Protein AF-A0AA91T4E3-F1 (afdb_monomer_lite)

Organism: Clavispora lusitaniae (NCBI:txid36911)

Secondary structure (DSSP, 8-state):
--HHHHHHHHHHHHHHHHHHEE-SS-EEEEEEEEEE-TTS-EEEEEEEEETTEEEEEEEEEETTTTEEEEEEEETTBS----TT-EEEE-TTT-SEEEEE-THHHHHHHTT-S-TTSHHHHHHHHHHHHHHH-TT-EE---GGGSS--

Radius of gyration: 14.4 Å; chains: 1; bounding box: 37×34×35 Å

Foldseek 3Di:
DAQVLCLVLVVVLLVLCVPFKDFPADKDWPDWDWDADPVRWIKIWTWMDGHPKIKIWIWGQDPVVRGIWIWIDIPNDLDDPAPQWDWDQDPRPRHITTIRDLVVCCVVLVPPPDCSDNVSVNSSVQSVCCRRPVRIGRDDDPVVVPPD

pLDDT: mean 90.12, std 9.41, range [45.0, 97.81]

Sequence (148 aa):
MRKEDFNQTLPALHRRILLHLTSPEPFEILHNYVKSSANGDMYNMVQFQNGEDIIDISIVYHEIFEMPVLYFKVNGSLDYPGPYGDLEIHPLLDVPYLMCHPCESESFLANISDKKTLYYLTGWFGIHLQLLFPDLQLRVPSSEDDDD

Structure (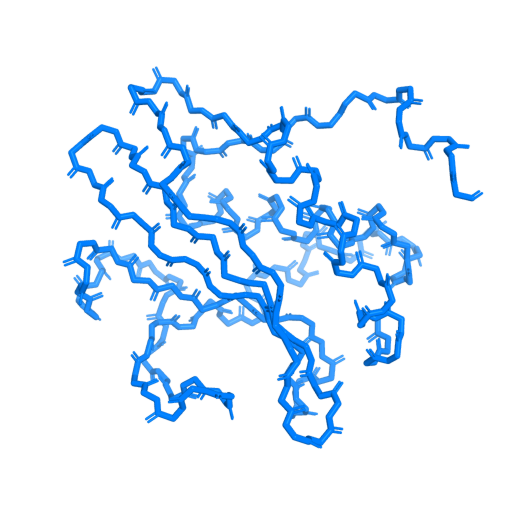mmCIF, N/CA/C/O backbone):
data_AF-A0AA91T4E3-F1
#
_entry.id   AF-A0AA91T4E3-F1
#
loop_
_atom_site.group_PDB
_atom_site.id
_atom_site.type_symbol
_atom_site.label_atom_id
_atom_site.label_alt_id
_atom_site.label_comp_id
_atom_site.label_asym_id
_atom_site.label_entity_id
_atom_site.label_seq_id
_atom_site.pdbx_PDB_ins_code
_atom_site.Cartn_x
_atom_site.Cartn_y
_atom_site.Cartn_z
_atom_site.occupancy
_atom_site.B_iso_or_equiv
_atom_site.auth_seq_id
_atom_site.auth_comp_id
_atom_site.auth_asym_id
_atom_site.auth_atom_id
_atom_site.pdbx_PDB_model_num
ATOM 1 N N . MET A 1 1 ? 9.405 6.082 -9.484 1.00 86.56 1 MET A N 1
ATOM 2 C CA . MET A 1 1 ? 10.373 5.139 -8.897 1.00 86.56 1 MET A CA 1
ATOM 3 C C . MET A 1 1 ? 10.664 4.052 -9.918 1.00 86.56 1 MET A C 1
ATOM 5 O O . MET A 1 1 ? 9.708 3.617 -10.546 1.00 86.56 1 MET A O 1
ATOM 9 N N . ARG A 1 2 ? 11.922 3.645 -10.137 1.00 90.56 2 ARG A N 1
ATOM 10 C CA . ARG A 1 2 ? 12.203 2.435 -10.936 1.00 90.56 2 ARG A CA 1
ATOM 11 C C . ARG A 1 2 ? 12.012 1.189 -10.075 1.00 90.56 2 ARG A C 1
ATOM 13 O O . ARG A 1 2 ? 12.039 1.288 -8.850 1.00 90.56 2 ARG A O 1
ATOM 20 N N . LYS A 1 3 ? 11.853 0.026 -10.700 1.00 92.88 3 LYS A N 1
ATOM 21 C CA . LYS A 1 3 ? 11.685 -1.251 -9.998 1.00 92.88 3 LYS A CA 1
ATOM 22 C C . LYS A 1 3 ? 12.837 -1.566 -9.044 1.00 92.88 3 LYS A C 1
ATOM 24 O O . LYS A 1 3 ? 12.601 -2.019 -7.929 1.00 92.88 3 LYS A O 1
ATOM 29 N N . GLU A 1 4 ? 14.076 -1.307 -9.458 1.00 92.56 4 GLU A N 1
ATOM 30 C CA . GLU A 1 4 ? 15.254 -1.547 -8.622 1.00 92.56 4 GLU A CA 1
ATOM 31 C C . GLU A 1 4 ? 15.245 -0.657 -7.379 1.00 92.56 4 GLU A C 1
ATOM 33 O O . GLU A 1 4 ? 15.462 -1.160 -6.278 1.00 92.56 4 GLU A O 1
ATOM 38 N N . ASP A 1 5 ? 14.931 0.632 -7.557 1.00 92.94 5 ASP A N 1
ATOM 39 C CA . ASP A 1 5 ? 14.788 1.586 -6.453 1.00 92.94 5 ASP A CA 1
ATOM 40 C C . ASP A 1 5 ? 13.688 1.094 -5.493 1.00 92.94 5 ASP A C 1
ATOM 42 O O . ASP A 1 5 ? 13.915 0.969 -4.295 1.00 92.94 5 ASP A O 1
ATOM 46 N N . PHE A 1 6 ? 12.522 0.702 -6.024 1.00 95.00 6 PHE A N 1
ATOM 47 C CA . PHE A 1 6 ? 11.420 0.158 -5.227 1.00 95.00 6 PHE A CA 1
ATOM 48 C C . PHE A 1 6 ? 11.841 -1.066 -4.409 1.00 95.00 6 PHE A C 1
ATOM 50 O O . PHE A 1 6 ? 11.630 -1.089 -3.199 1.00 95.00 6 PHE A O 1
ATOM 57 N N . ASN A 1 7 ? 12.468 -2.063 -5.040 1.00 94.56 7 ASN A N 1
ATOM 58 C CA . ASN A 1 7 ? 12.902 -3.285 -4.364 1.00 94.56 7 ASN A CA 1
ATOM 59 C C . ASN A 1 7 ? 13.916 -2.994 -3.243 1.00 94.56 7 ASN A C 1
ATOM 61 O O . ASN A 1 7 ? 13.861 -3.625 -2.187 1.00 94.56 7 ASN A O 1
ATOM 65 N N . GLN A 1 8 ? 14.823 -2.034 -3.448 1.00 93.31 8 GLN A N 1
ATOM 66 C CA . GLN A 1 8 ? 15.802 -1.622 -2.437 1.00 93.31 8 GLN A CA 1
ATOM 67 C C . GLN A 1 8 ? 15.153 -0.858 -1.275 1.00 93.31 8 GLN A C 1
ATOM 69 O O . GLN A 1 8 ? 15.538 -1.050 -0.123 1.00 93.31 8 GLN A O 1
ATOM 74 N N . THR A 1 9 ? 14.153 -0.023 -1.559 1.00 93.25 9 THR A N 1
ATOM 75 C CA . THR A 1 9 ? 13.470 0.818 -0.566 1.00 93.25 9 THR A CA 1
ATOM 76 C C . THR A 1 9 ? 12.388 0.068 0.222 1.00 93.25 9 THR A C 1
ATOM 78 O O . THR A 1 9 ? 12.111 0.407 1.375 1.00 93.25 9 THR A O 1
ATOM 81 N N . LEU A 1 10 ? 11.775 -0.968 -0.356 1.00 95.12 10 LEU A N 1
ATOM 82 C CA . LEU A 1 10 ? 10.620 -1.665 0.222 1.00 95.12 10 LEU A CA 1
ATOM 83 C C . LEU A 1 10 ? 10.842 -2.208 1.651 1.00 95.12 10 LEU A C 1
ATOM 85 O O . LEU A 1 10 ? 9.940 -2.047 2.477 1.00 95.12 10 LEU A O 1
ATOM 89 N N . PRO A 1 11 ? 12.007 -2.788 2.017 1.00 94.94 11 PRO A N 1
ATOM 90 C CA . PRO A 1 11 ? 12.278 -3.190 3.401 1.00 94.94 11 PRO A CA 1
ATOM 91 C C . PRO A 1 11 ? 12.232 -2.029 4.405 1.00 94.94 11 PRO A C 1
ATOM 93 O O . PRO A 1 11 ? 11.791 -2.209 5.543 1.00 94.94 11 PRO A O 1
ATOM 96 N N . ALA A 1 12 ? 12.655 -0.832 3.996 1.00 94.12 12 ALA A N 1
ATOM 97 C CA . ALA A 1 12 ? 12.609 0.348 4.849 1.00 94.12 12 ALA A CA 1
ATOM 98 C C . ALA A 1 12 ? 11.172 0.876 5.006 1.00 94.12 12 ALA A C 1
ATOM 100 O O . ALA A 1 12 ? 10.777 1.230 6.119 1.00 94.12 12 ALA A O 1
ATOM 101 N N . LEU A 1 13 ? 10.352 0.830 3.945 1.00 95.00 13 LEU A N 1
ATOM 102 C CA . LEU A 1 13 ? 8.913 1.106 4.051 1.00 95.00 13 LEU A CA 1
ATOM 103 C C . LEU A 1 13 ? 8.233 0.124 5.011 1.00 95.00 13 LEU A C 1
ATOM 105 O O . LEU A 1 13 ? 7.521 0.551 5.915 1.00 95.00 13 LEU A O 1
ATOM 109 N N . HIS A 1 14 ? 8.494 -1.177 4.857 1.00 94.88 14 HIS A N 1
ATOM 110 C CA . HIS A 1 14 ? 7.990 -2.224 5.749 1.00 94.88 14 HIS A CA 1
ATOM 111 C C . HIS A 1 14 ? 8.263 -1.896 7.227 1.00 94.88 14 HIS A C 1
ATOM 113 O O . HIS A 1 14 ? 7.366 -2.013 8.067 1.00 94.88 14 HIS A O 1
ATOM 119 N N . ARG A 1 15 ? 9.483 -1.433 7.541 1.00 95.06 15 ARG A N 1
ATOM 120 C CA . ARG A 1 15 ? 9.862 -1.008 8.894 1.00 95.06 15 ARG A CA 1
ATOM 121 C C . ARG A 1 15 ? 9.087 0.232 9.345 1.00 95.06 15 ARG A C 1
ATOM 123 O O . ARG A 1 15 ? 8.611 0.248 10.476 1.00 95.06 15 ARG A O 1
ATOM 130 N N . ARG A 1 16 ? 8.925 1.242 8.481 1.00 94.88 16 ARG A N 1
ATOM 131 C CA . ARG A 1 16 ? 8.125 2.442 8.789 1.00 94.88 16 ARG A CA 1
ATOM 132 C C . ARG A 1 16 ? 6.665 2.083 9.076 1.00 94.88 16 ARG A C 1
ATOM 134 O O . ARG A 1 16 ? 6.112 2.586 10.044 1.00 94.88 16 ARG A O 1
ATOM 141 N N . ILE A 1 17 ? 6.071 1.168 8.309 1.00 95.75 17 ILE A N 1
ATOM 142 C CA . ILE A 1 17 ? 4.708 0.670 8.548 1.00 95.75 17 ILE A CA 1
ATOM 143 C C . ILE A 1 17 ? 4.598 0.033 9.935 1.00 95.75 17 ILE A C 1
ATOM 145 O O . ILE A 1 17 ? 3.680 0.352 10.680 1.00 95.75 17 ILE A O 1
ATOM 149 N N . LEU A 1 18 ? 5.553 -0.825 10.307 1.00 94.62 18 LEU A N 1
ATOM 150 C CA . LEU A 1 18 ? 5.537 -1.496 11.608 1.00 94.62 18 LEU A CA 1
ATOM 151 C C . LEU A 1 18 ? 5.615 -0.516 12.788 1.00 94.62 18 LEU A C 1
ATOM 153 O O . LEU A 1 18 ? 4.999 -0.754 13.821 1.00 94.62 18 LEU A O 1
ATOM 157 N N . LEU A 1 19 ? 6.413 0.544 12.649 1.00 94.25 19 LEU A N 1
ATOM 158 C CA . LEU A 1 19 ? 6.705 1.471 13.742 1.00 94.25 19 LEU A CA 1
ATOM 159 C C . LEU A 1 19 ? 5.690 2.611 13.857 1.00 94.25 19 LEU A C 1
ATOM 161 O O . LEU A 1 19 ? 5.436 3.078 14.965 1.00 94.25 19 LEU A O 1
ATOM 165 N N . HIS A 1 20 ? 5.133 3.060 12.729 1.00 95.25 20 HIS A N 1
ATOM 166 C CA . HIS A 1 20 ? 4.480 4.370 12.643 1.00 95.25 20 HIS A CA 1
ATOM 167 C C . HIS A 1 20 ? 3.050 4.331 12.098 1.00 95.25 20 HIS A C 1
ATOM 169 O O . HIS A 1 20 ? 2.410 5.385 12.022 1.00 95.25 20 HIS A O 1
ATOM 175 N N . LEU A 1 21 ? 2.542 3.165 11.681 1.00 95.75 21 LEU A N 1
ATOM 176 C CA . LEU A 1 21 ? 1.139 3.025 11.292 1.00 95.75 21 LEU A CA 1
ATOM 177 C C . LEU A 1 21 ? 0.260 3.020 12.545 1.00 95.75 21 LEU A C 1
ATOM 179 O O . LEU A 1 21 ? 0.494 2.264 13.484 1.00 95.75 21 LEU A O 1
ATOM 183 N N . THR A 1 22 ? -0.749 3.884 12.553 1.00 94.56 22 THR A N 1
ATOM 184 C CA . THR A 1 22 ? -1.631 4.106 13.701 1.00 94.56 22 THR A CA 1
ATOM 185 C C . THR A 1 22 ? -3.078 4.286 13.256 1.00 94.56 22 THR A C 1
ATOM 187 O O . THR A 1 22 ? -3.341 4.630 12.103 1.00 94.56 22 THR A O 1
ATOM 190 N N . SER A 1 23 ? -4.002 4.089 14.195 1.00 95.06 23 SER A N 1
ATOM 191 C CA . SER A 1 23 ? -5.433 4.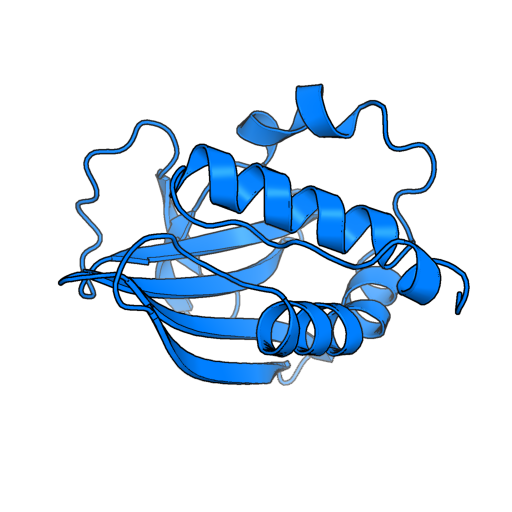351 14.049 1.00 95.06 23 SER A CA 1
ATOM 192 C C . SER A 1 23 ? -5.979 4.959 15.348 1.00 95.06 23 SER A C 1
ATOM 194 O O . SER A 1 23 ? -5.408 4.697 16.414 1.00 95.06 23 SER A O 1
ATOM 196 N N . PRO A 1 24 ? -7.051 5.772 15.304 1.00 93.56 24 PRO A N 1
ATOM 197 C CA . PRO A 1 24 ? -7.814 6.134 16.498 1.00 93.56 24 PRO A CA 1
ATOM 198 C C . PRO A 1 24 ? -8.624 4.962 17.087 1.00 93.56 24 PRO A C 1
ATOM 200 O O . PRO A 1 24 ? -8.974 5.015 18.265 1.00 93.56 24 PRO A O 1
ATOM 203 N N . GLU A 1 25 ? -8.907 3.923 16.298 1.00 92.69 25 GLU A N 1
ATOM 204 C CA . GLU A 1 25 ? -9.609 2.707 16.728 1.00 92.69 25 GLU A CA 1
ATOM 205 C C . GLU A 1 25 ? -8.649 1.690 17.377 1.00 92.69 25 GLU A C 1
ATOM 207 O O . GLU A 1 25 ? -7.427 1.803 17.217 1.00 92.69 25 GLU A O 1
ATOM 212 N N . PRO A 1 26 ? -9.154 0.663 18.097 1.00 93.81 26 PRO A N 1
ATOM 213 C CA . PRO A 1 26 ? -8.336 -0.476 18.507 1.00 93.81 26 PRO A CA 1
ATOM 214 C C . PRO A 1 26 ? -7.584 -1.065 17.306 1.00 93.81 26 PRO A C 1
ATOM 216 O O . PRO A 1 26 ? -8.201 -1.499 16.333 1.00 93.81 26 PRO A O 1
ATOM 219 N N . PHE A 1 27 ? -6.253 -1.054 17.379 1.00 95.12 27 PHE A N 1
ATOM 220 C CA . PHE A 1 27 ? -5.384 -1.327 16.240 1.00 95.12 27 PHE A CA 1
ATOM 221 C C . PHE A 1 27 ? -4.269 -2.303 16.592 1.00 95.12 27 PHE A C 1
ATOM 223 O O . PHE A 1 27 ? -3.567 -2.128 17.591 1.00 95.12 27 PHE A O 1
ATOM 230 N N . GLU A 1 28 ? -4.078 -3.303 15.735 1.00 95.81 28 GLU A N 1
ATOM 231 C CA . GLU A 1 28 ? -3.010 -4.290 15.865 1.00 95.81 28 GLU A CA 1
ATOM 232 C C . GLU A 1 28 ? -2.490 -4.699 14.486 1.00 95.81 28 GLU A C 1
ATOM 234 O O . GLU A 1 28 ? -3.260 -5.054 13.596 1.00 95.81 28 GLU A O 1
ATOM 239 N N . ILE A 1 29 ? -1.168 -4.704 14.309 1.00 96.00 29 ILE A N 1
ATOM 240 C CA . ILE A 1 29 ? -0.539 -5.288 13.121 1.00 96.00 29 ILE A CA 1
ATOM 241 C C . ILE A 1 29 ? -0.413 -6.796 13.345 1.00 96.00 29 ILE A C 1
ATOM 243 O O . ILE A 1 29 ? 0.400 -7.240 14.154 1.00 96.00 29 ILE A O 1
ATOM 247 N N . LEU A 1 30 ? -1.192 -7.579 12.600 1.00 96.94 30 LEU A N 1
ATOM 248 C CA . LEU A 1 30 ? -1.227 -9.041 12.696 1.00 96.94 30 LEU A CA 1
ATOM 249 C C . LEU A 1 30 ? -0.061 -9.673 11.929 1.00 96.94 30 LEU A C 1
ATOM 251 O O . LEU A 1 30 ? 0.629 -10.573 12.417 1.00 96.94 30 LEU A O 1
ATOM 255 N N . HIS A 1 31 ? 0.189 -9.172 10.718 1.00 95.88 31 HIS A N 1
ATOM 256 C CA . HIS A 1 31 ? 1.268 -9.630 9.853 1.00 95.88 31 HIS A CA 1
ATOM 257 C C . HIS A 1 31 ? 1.920 -8.446 9.148 1.00 95.88 31 HIS A C 1
ATOM 259 O O . HIS A 1 31 ? 1.244 -7.551 8.660 1.00 95.88 31 HIS A O 1
ATOM 265 N N . ASN A 1 32 ? 3.245 -8.453 9.041 1.00 96.19 32 ASN A N 1
ATOM 266 C CA . ASN A 1 32 ? 3.971 -7.518 8.193 1.00 96.19 32 ASN A CA 1
ATOM 267 C C . ASN A 1 32 ? 5.258 -8.191 7.717 1.00 96.19 32 ASN A C 1
ATOM 269 O O . ASN A 1 32 ? 6.110 -8.538 8.534 1.00 96.19 32 ASN A O 1
ATOM 273 N N . TYR A 1 33 ? 5.395 -8.426 6.415 1.00 96.31 33 TYR A N 1
ATOM 274 C CA . TYR A 1 33 ? 6.577 -9.077 5.857 1.00 96.31 33 TYR A CA 1
ATOM 275 C C . TYR A 1 33 ? 6.846 -8.657 4.416 1.00 96.31 33 TYR A C 1
ATOM 277 O O . TYR A 1 33 ? 5.943 -8.281 3.668 1.00 96.31 33 TYR A O 1
ATOM 285 N N . VAL A 1 34 ? 8.105 -8.790 4.010 1.00 97.12 34 VAL A N 1
ATOM 286 C CA . VAL A 1 34 ? 8.553 -8.609 2.629 1.00 97.12 34 VAL A CA 1
ATOM 287 C C . VAL A 1 34 ? 8.942 -9.968 2.056 1.00 97.12 34 VAL A C 1
ATOM 289 O O . VAL A 1 34 ? 9.608 -10.758 2.727 1.00 97.12 34 VAL A O 1
ATOM 292 N N . LYS A 1 35 ? 8.519 -10.257 0.825 1.00 95.88 35 LYS A N 1
ATOM 293 C CA . LYS A 1 35 ? 8.876 -11.482 0.098 1.00 95.88 35 LYS A CA 1
ATOM 294 C C . LYS A 1 35 ? 9.363 -11.150 -1.304 1.00 95.88 35 LYS A C 1
ATOM 296 O O . LYS A 1 35 ? 8.942 -10.156 -1.888 1.00 95.88 35 LYS A O 1
ATOM 301 N N . SER A 1 36 ? 10.229 -12.011 -1.830 1.00 94.50 36 SER A N 1
ATOM 302 C CA . SER A 1 36 ? 10.667 -11.988 -3.221 1.00 94.50 36 SER A CA 1
ATOM 303 C C . SER A 1 36 ? 10.049 -13.144 -4.011 1.00 94.50 36 SER A C 1
ATOM 305 O O . SER A 1 36 ? 9.893 -14.256 -3.500 1.00 94.50 36 SER A O 1
ATOM 307 N N . SER A 1 37 ? 9.698 -12.882 -5.267 1.00 88.94 37 SER A N 1
ATOM 308 C CA . SER A 1 37 ? 9.336 -13.892 -6.256 1.00 88.94 37 SER A CA 1
ATOM 309 C C . SER A 1 37 ? 10.594 -14.581 -6.798 1.00 88.94 37 SER A C 1
ATOM 311 O O . SER A 1 37 ? 11.721 -14.116 -6.600 1.00 88.94 37 SER A O 1
ATOM 313 N N . ALA A 1 38 ? 10.412 -15.680 -7.535 1.00 86.75 38 ALA A N 1
ATOM 314 C CA . ALA A 1 38 ? 11.514 -16.386 -8.194 1.00 86.75 38 ALA A CA 1
ATOM 315 C C . ALA A 1 38 ? 12.293 -15.504 -9.193 1.00 86.75 38 ALA A C 1
ATOM 317 O O . ALA A 1 38 ? 13.469 -15.758 -9.441 1.00 86.75 38 ALA A O 1
ATOM 318 N N . ASN A 1 39 ? 11.655 -14.456 -9.724 1.00 87.31 39 ASN A N 1
ATOM 319 C CA . ASN A 1 39 ? 12.249 -13.529 -10.687 1.00 87.31 39 ASN A CA 1
ATOM 320 C C . ASN A 1 39 ? 12.898 -12.304 -10.016 1.00 87.31 39 ASN A C 1
ATOM 322 O O . ASN A 1 39 ? 13.401 -11.423 -10.708 1.00 87.31 39 ASN A O 1
ATOM 326 N N . GLY A 1 40 ? 12.910 -12.251 -8.679 1.00 88.94 40 GLY A N 1
ATOM 327 C CA . GLY A 1 40 ? 13.476 -11.140 -7.910 1.00 88.94 40 GLY A CA 1
ATOM 328 C C . GLY A 1 40 ? 12.510 -9.979 -7.659 1.00 88.94 40 GLY A C 1
ATOM 329 O O . GLY A 1 40 ? 12.923 -8.965 -7.099 1.00 88.94 40 GLY A O 1
ATOM 330 N N . ASP A 1 41 ? 11.235 -10.112 -8.029 1.00 92.75 41 ASP A N 1
ATOM 331 C CA . ASP A 1 41 ? 10.217 -9.086 -7.770 1.00 92.75 41 ASP A CA 1
ATOM 332 C C . ASP A 1 41 ? 9.843 -9.107 -6.301 1.00 92.75 41 ASP A C 1
ATOM 334 O O . ASP A 1 41 ? 9.655 -10.184 -5.736 1.00 92.75 41 ASP A O 1
ATOM 338 N N . MET A 1 42 ? 9.716 -7.944 -5.672 1.00 96.12 42 MET A N 1
ATOM 339 C CA . MET A 1 42 ? 9.395 -7.878 -4.254 1.00 96.12 42 MET A CA 1
ATOM 340 C C . MET A 1 42 ? 7.989 -7.346 -4.023 1.00 96.12 42 MET A C 1
ATOM 342 O O . MET A 1 42 ? 7.471 -6.530 -4.785 1.00 96.12 42 MET A O 1
ATOM 346 N N . TYR A 1 43 ? 7.383 -7.812 -2.939 1.00 96.62 43 TYR A N 1
ATOM 347 C CA . TYR A 1 43 ? 6.153 -7.247 -2.409 1.00 96.62 43 TYR A CA 1
ATOM 348 C C . TYR A 1 43 ? 6.185 -7.221 -0.886 1.00 96.62 43 TYR A C 1
ATOM 350 O O . TYR A 1 43 ? 6.824 -8.062 -0.243 1.00 96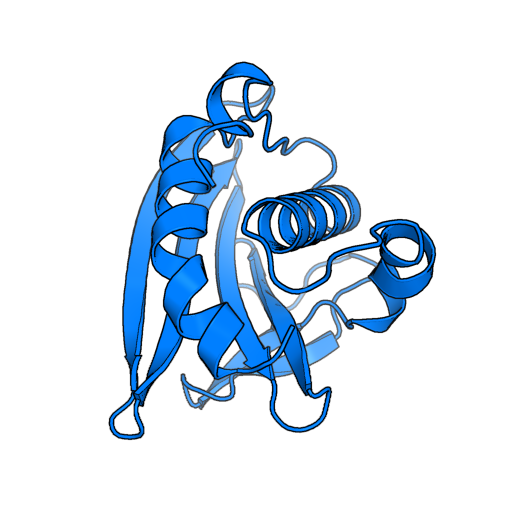.62 43 TYR A O 1
ATOM 358 N N . ASN A 1 44 ? 5.494 -6.243 -0.310 1.00 97.81 44 ASN A N 1
ATOM 359 C CA . ASN A 1 44 ? 5.246 -6.166 1.121 1.00 97.81 44 ASN A CA 1
ATOM 360 C C . ASN A 1 44 ? 3.784 -6.508 1.375 1.00 97.81 44 ASN A C 1
ATOM 362 O O . ASN A 1 44 ? 2.904 -5.846 0.838 1.00 97.81 44 ASN A O 1
ATOM 366 N N . MET A 1 45 ? 3.545 -7.524 2.200 1.00 97.25 45 MET A N 1
ATOM 367 C CA . MET A 1 45 ? 2.228 -7.779 2.773 1.00 97.25 45 MET A CA 1
ATOM 368 C C . MET A 1 45 ? 2.171 -7.176 4.161 1.00 97.25 45 MET A C 1
ATOM 370 O O . MET A 1 45 ? 3.046 -7.456 4.986 1.00 97.25 45 MET A O 1
ATOM 374 N N . VAL A 1 46 ? 1.112 -6.430 4.432 1.00 97.25 46 VAL A N 1
ATOM 375 C CA . VAL A 1 46 ? 0.741 -6.017 5.777 1.00 97.25 46 VAL A CA 1
ATOM 376 C C . VAL A 1 46 ? -0.729 -6.352 6.005 1.00 97.25 46 VAL A C 1
ATOM 378 O O . VAL A 1 46 ? -1.578 -6.032 5.183 1.00 97.25 46 VAL A O 1
ATOM 381 N N . GLN A 1 47 ? -1.014 -7.026 7.112 1.00 97.44 47 GLN A N 1
ATOM 382 C CA . GLN A 1 47 ? -2.358 -7.262 7.610 1.00 97.44 47 GLN A CA 1
ATOM 383 C C . GLN A 1 47 ? -2.467 -6.613 8.981 1.00 97.44 47 GLN A C 1
ATOM 385 O O . GLN A 1 47 ? -1.607 -6.823 9.843 1.00 97.44 47 GLN A O 1
ATOM 390 N N . PHE A 1 48 ? -3.528 -5.852 9.194 1.00 95.88 48 PHE A N 1
ATOM 391 C CA . PHE A 1 48 ? -3.812 -5.250 10.485 1.00 95.88 48 PHE A CA 1
ATOM 392 C C . PHE A 1 48 ? -5.302 -5.316 10.797 1.00 95.88 48 PHE A C 1
ATOM 394 O O . PHE A 1 48 ? -6.147 -5.328 9.902 1.00 95.88 48 PHE A O 1
ATOM 401 N N . GLN A 1 49 ? -5.602 -5.366 12.087 1.00 96.75 49 GLN A N 1
ATOM 402 C CA . GLN A 1 49 ? -6.937 -5.173 12.616 1.00 96.75 49 GLN A CA 1
ATOM 403 C C . GLN A 1 49 ? -7.143 -3.684 12.905 1.00 96.75 49 GLN A C 1
ATOM 405 O O . GLN A 1 49 ? -6.283 -3.048 13.514 1.00 96.75 49 GLN A O 1
ATOM 410 N N . ASN A 1 50 ? -8.280 -3.144 12.473 1.00 95.00 50 ASN A N 1
ATOM 411 C CA . ASN A 1 50 ? -8.711 -1.776 12.723 1.00 95.00 50 ASN A CA 1
ATOM 412 C C . ASN A 1 50 ? -10.178 -1.785 13.175 1.00 95.00 50 ASN A C 1
ATOM 414 O O . ASN A 1 50 ? -11.088 -1.885 12.353 1.00 95.00 50 ASN A O 1
ATOM 418 N N . GLY A 1 51 ? -10.411 -1.743 14.486 1.00 95.06 51 GLY A N 1
ATOM 419 C CA . GLY A 1 51 ? -11.737 -1.994 15.047 1.00 95.06 51 GLY A CA 1
ATOM 420 C C . GLY A 1 51 ? -12.189 -3.435 14.779 1.00 95.06 51 GLY A C 1
ATOM 421 O O . GLY A 1 51 ? -11.533 -4.389 15.208 1.00 95.06 51 GLY A O 1
ATOM 422 N N . GLU A 1 52 ? -13.315 -3.595 14.082 1.00 94.06 52 GLU A N 1
ATOM 423 C CA . GLU A 1 52 ? -13.852 -4.906 13.683 1.00 94.06 52 GLU A CA 1
ATOM 424 C C . GLU A 1 52 ? -13.298 -5.403 12.338 1.00 94.06 52 GLU A C 1
ATOM 426 O O . GLU A 1 52 ? -13.444 -6.584 12.020 1.00 94.06 52 GLU A O 1
ATOM 431 N N . ASP A 1 53 ? -12.634 -4.533 11.570 1.00 94.81 53 ASP A N 1
ATOM 432 C CA . ASP A 1 53 ? -12.138 -4.865 10.240 1.00 94.81 53 ASP A CA 1
ATOM 433 C C . ASP A 1 53 ? -10.732 -5.468 10.279 1.00 94.81 53 ASP A C 1
ATOM 435 O O . ASP A 1 53 ? -9.823 -4.957 10.936 1.00 94.81 53 ASP A O 1
ATOM 439 N N . ILE A 1 54 ? -10.531 -6.531 9.503 1.00 96.69 54 ILE A N 1
ATOM 440 C CA . ILE A 1 54 ? -9.219 -7.074 9.149 1.00 96.69 54 ILE A CA 1
ATOM 441 C C . ILE A 1 54 ? -8.882 -6.588 7.746 1.00 96.69 54 ILE A C 1
ATOM 443 O O . ILE A 1 54 ? -9.531 -6.971 6.772 1.00 96.69 54 ILE A O 1
ATOM 447 N N . ILE A 1 55 ? -7.855 -5.759 7.632 1.00 96.06 55 ILE A N 1
ATOM 448 C CA . ILE A 1 55 ? -7.440 -5.165 6.367 1.00 96.06 55 ILE A CA 1
ATOM 449 C C . ILE A 1 55 ? -6.137 -5.826 5.926 1.00 96.06 55 ILE A C 1
ATOM 451 O O . ILE A 1 55 ? -5.133 -5.789 6.636 1.00 96.06 55 ILE A O 1
ATOM 455 N N . ASP A 1 56 ? -6.168 -6.419 4.736 1.00 97.06 56 ASP A N 1
ATOM 456 C CA . ASP A 1 56 ? -5.003 -6.958 4.043 1.00 97.06 56 ASP A CA 1
ATOM 457 C C . ASP A 1 56 ? -4.541 -5.957 2.996 1.00 97.06 56 ASP A C 1
ATOM 459 O O . ASP A 1 56 ? -5.335 -5.564 2.147 1.00 97.06 56 ASP A O 1
ATOM 463 N N . ILE A 1 57 ? -3.259 -5.606 2.997 1.00 97.44 57 ILE A N 1
ATOM 464 C CA . ILE A 1 57 ? -2.630 -4.781 1.968 1.00 97.44 57 ILE A CA 1
ATOM 465 C C . ILE A 1 57 ? -1.402 -5.502 1.407 1.00 97.44 57 ILE A C 1
ATOM 467 O O . ILE A 1 57 ? -0.578 -6.037 2.149 1.00 97.44 57 ILE A O 1
ATOM 471 N N . SER A 1 58 ? -1.263 -5.472 0.085 1.00 97.44 58 SER A N 1
ATOM 472 C CA . SER A 1 58 ? -0.059 -5.848 -0.645 1.00 97.44 58 SER A CA 1
ATOM 473 C C . SER A 1 58 ? 0.464 -4.653 -1.434 1.00 97.44 58 SER A C 1
ATOM 475 O O . SER A 1 58 ? -0.284 -4.010 -2.171 1.00 97.44 58 SER A O 1
ATOM 477 N N . ILE A 1 59 ? 1.754 -4.368 -1.300 1.00 97.31 59 ILE A N 1
ATOM 478 C CA . ILE A 1 59 ? 2.453 -3.298 -2.012 1.00 97.31 59 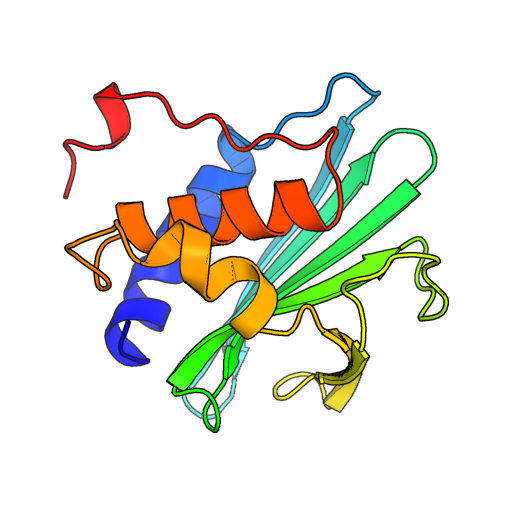ILE A CA 1
ATOM 479 C C . ILE A 1 59 ? 3.433 -3.952 -2.975 1.00 97.31 59 ILE A C 1
ATOM 481 O O . ILE A 1 59 ? 4.323 -4.686 -2.542 1.00 97.31 59 ILE A O 1
ATOM 485 N N . VAL A 1 60 ? 3.288 -3.678 -4.267 1.00 96.19 60 VAL A N 1
ATOM 486 C CA . VAL A 1 60 ? 4.055 -4.324 -5.342 1.00 96.19 60 VAL A CA 1
ATOM 487 C C . VAL A 1 60 ? 4.375 -3.319 -6.446 1.00 96.19 60 VAL A C 1
ATOM 489 O O . VAL A 1 60 ? 3.609 -2.390 -6.687 1.00 96.19 60 VAL A O 1
ATOM 492 N N . TYR A 1 61 ? 5.502 -3.499 -7.132 1.00 95.56 61 TYR A N 1
ATOM 493 C CA . TYR A 1 61 ? 5.796 -2.757 -8.356 1.00 95.56 61 TYR A CA 1
ATOM 494 C C . TYR A 1 61 ? 5.013 -3.342 -9.535 1.00 95.56 61 TYR A C 1
ATOM 496 O O . TYR A 1 61 ? 5.154 -4.524 -9.846 1.00 95.56 61 TYR A O 1
ATOM 504 N N . HIS A 1 62 ? 4.195 -2.529 -10.199 1.00 93.62 62 HIS A N 1
ATOM 505 C CA . HIS A 1 62 ? 3.391 -2.967 -11.333 1.00 93.62 62 HIS A CA 1
ATOM 506 C C . HIS A 1 62 ? 4.065 -2.609 -12.656 1.00 93.62 62 HIS A C 1
ATOM 508 O O . HIS A 1 62 ? 4.225 -1.433 -12.976 1.00 93.62 62 HIS A O 1
ATOM 514 N N . GLU A 1 63 ? 4.411 -3.621 -13.450 1.00 90.25 63 GLU A N 1
ATOM 515 C CA . GLU A 1 63 ? 5.200 -3.466 -14.683 1.00 90.25 63 GLU A CA 1
ATOM 516 C C . GLU A 1 63 ? 4.519 -2.586 -15.738 1.00 90.25 63 GLU A C 1
ATOM 518 O O . GLU A 1 63 ? 5.180 -1.801 -16.403 1.00 90.25 63 GLU A O 1
ATOM 523 N N . ILE A 1 64 ? 3.192 -2.676 -15.881 1.00 89.75 64 ILE A N 1
ATOM 524 C CA . ILE A 1 64 ? 2.462 -1.911 -16.910 1.00 89.75 64 ILE A CA 1
ATOM 525 C C . ILE A 1 64 ? 2.375 -0.425 -16.545 1.00 89.75 64 ILE A C 1
ATOM 527 O O . ILE A 1 64 ? 2.425 0.432 -17.421 1.00 89.75 64 ILE A O 1
ATOM 531 N N . PHE A 1 65 ? 2.237 -0.120 -15.252 1.00 89.88 65 PHE A N 1
ATOM 532 C CA . PHE A 1 65 ? 2.137 1.263 -14.774 1.00 89.88 65 PHE A CA 1
ATOM 533 C C . PHE A 1 65 ? 3.510 1.853 -14.427 1.00 89.88 65 PHE A C 1
ATOM 535 O O . PHE A 1 65 ? 3.611 3.045 -14.149 1.00 89.88 65 PHE A O 1
ATOM 542 N N . GLU A 1 66 ? 4.557 1.022 -14.420 1.00 90.94 66 GLU A N 1
ATOM 543 C CA . GLU A 1 66 ? 5.930 1.368 -14.047 1.00 90.94 66 GLU A CA 1
ATOM 544 C C . GLU A 1 66 ? 6.034 2.060 -12.671 1.00 90.94 66 GLU A C 1
ATOM 546 O O . GLU A 1 66 ? 6.854 2.963 -12.456 1.00 90.94 66 GLU A O 1
ATOM 551 N N . MET A 1 67 ? 5.211 1.639 -11.702 1.00 91.62 67 MET A N 1
ATOM 552 C CA . MET A 1 67 ? 5.142 2.266 -10.377 1.00 91.62 67 MET A CA 1
ATOM 553 C C . MET A 1 67 ? 4.623 1.336 -9.270 1.00 91.62 67 MET A C 1
ATOM 555 O O . MET A 1 67 ? 4.076 0.273 -9.570 1.00 91.62 67 MET A O 1
ATOM 559 N N . PRO A 1 68 ? 4.785 1.717 -7.985 1.00 94.12 68 PRO A N 1
ATOM 560 C CA . PRO A 1 68 ? 4.173 1.002 -6.871 1.00 94.12 68 PRO A CA 1
ATOM 561 C C . PRO A 1 68 ? 2.644 1.044 -6.955 1.00 94.12 68 PRO A C 1
ATOM 563 O O . PRO A 1 68 ? 2.061 2.083 -7.269 1.00 94.12 68 PRO A O 1
ATOM 566 N N . VAL A 1 69 ? 2.008 -0.081 -6.643 1.00 95.38 69 VAL A N 1
ATOM 567 C CA . VAL A 1 69 ? 0.553 -0.257 -6.626 1.00 95.38 69 VAL A CA 1
ATOM 568 C C . VAL A 1 69 ? 0.140 -0.937 -5.328 1.00 95.38 69 VAL A C 1
ATOM 570 O O . VAL A 1 69 ? 0.834 -1.831 -4.831 1.00 95.38 69 VAL A O 1
ATOM 573 N N . LEU A 1 70 ? -0.988 -0.484 -4.781 1.00 96.75 70 LEU A N 1
ATOM 574 C CA . LEU A 1 70 ? -1.579 -0.999 -3.555 1.00 96.75 70 LEU A CA 1
ATOM 575 C C . LEU A 1 70 ? -2.764 -1.903 -3.903 1.00 96.75 70 LEU A C 1
ATOM 577 O O . LEU A 1 70 ? -3.755 -1.456 -4.480 1.00 96.75 70 LEU A O 1
ATOM 581 N N . TYR A 1 71 ? -2.657 -3.166 -3.510 1.00 97.12 71 TYR A N 1
ATOM 582 C CA . TYR A 1 71 ? -3.745 -4.134 -3.546 1.00 97.12 71 TYR A CA 1
ATOM 583 C C . TYR A 1 71 ? -4.273 -4.361 -2.137 1.00 97.12 71 TYR A C 1
ATOM 585 O O . TYR A 1 71 ? -3.480 -4.417 -1.201 1.00 97.12 71 TYR A O 1
ATOM 593 N N . PHE A 1 72 ? -5.579 -4.528 -1.965 1.00 97.12 72 PHE A N 1
ATOM 594 C CA . PHE A 1 72 ? -6.173 -4.715 -0.651 1.00 97.12 72 PHE A CA 1
ATOM 595 C C . PHE A 1 72 ? -7.390 -5.645 -0.630 1.00 97.12 72 PHE A C 1
ATOM 597 O O . PHE A 1 72 ? -7.984 -5.963 -1.664 1.00 97.12 72 PHE A O 1
ATOM 604 N N . LYS A 1 73 ? -7.733 -6.100 0.577 1.00 96.25 73 LYS A N 1
ATOM 605 C CA . LYS A 1 73 ? -9.002 -6.745 0.942 1.00 96.25 73 LYS A CA 1
ATOM 606 C C . LYS A 1 73 ? -9.421 -6.258 2.319 1.00 96.25 73 LYS A C 1
ATOM 608 O O . LYS A 1 73 ? -8.570 -5.942 3.147 1.00 96.25 73 LYS A O 1
ATOM 613 N N . VAL A 1 74 ? -10.723 -6.268 2.574 1.00 95.25 74 VAL A N 1
ATOM 614 C CA . VAL A 1 74 ? -11.286 -5.998 3.902 1.00 95.25 74 VAL A CA 1
ATOM 615 C C . VAL A 1 74 ? -12.110 -7.205 4.311 1.00 95.25 74 VAL A C 1
ATOM 617 O O . VAL A 1 74 ? -12.974 -7.646 3.557 1.00 95.25 74 VAL A O 1
ATOM 620 N N . ASN A 1 75 ? -11.807 -7.793 5.463 1.00 95.19 75 ASN A N 1
ATOM 621 C CA . ASN A 1 75 ? -12.421 -9.022 5.970 1.00 95.19 75 ASN A CA 1
ATOM 622 C C . ASN A 1 75 ? -12.366 -10.183 4.957 1.00 95.19 75 ASN A C 1
ATOM 624 O O . ASN A 1 75 ? -13.295 -10.983 4.847 1.00 95.19 75 ASN A O 1
ATOM 628 N N . GLY A 1 76 ? -11.293 -10.243 4.157 1.00 93.06 76 GLY A N 1
ATOM 629 C CA . GLY A 1 76 ? -11.138 -11.206 3.060 1.00 93.06 76 GLY A CA 1
ATOM 630 C C . GLY A 1 76 ? -12.097 -11.004 1.875 1.00 93.06 76 GLY A C 1
ATOM 631 O O . GLY A 1 76 ? -12.087 -11.816 0.949 1.00 93.06 76 GLY A O 1
ATOM 632 N N . SER A 1 77 ? -12.905 -9.941 1.884 1.00 93.25 77 SER A N 1
ATOM 633 C CA . SER A 1 77 ? -13.881 -9.607 0.847 1.00 93.25 77 SER A CA 1
ATOM 634 C C . SER A 1 77 ? -13.249 -8.855 -0.328 1.00 93.25 77 SER A C 1
ATOM 636 O O . SER A 1 77 ? -12.292 -8.095 -0.167 1.00 93.25 77 SER A O 1
ATOM 638 N N . LEU A 1 78 ? -13.831 -9.064 -1.512 1.00 92.56 78 LEU A N 1
ATOM 639 C CA . LEU A 1 78 ? -13.595 -8.295 -2.743 1.00 92.56 78 LEU A CA 1
ATOM 640 C C . LEU A 1 78 ? -14.733 -7.300 -3.023 1.00 92.56 78 LEU A C 1
ATOM 642 O O . LEU A 1 78 ? -14.706 -6.602 -4.027 1.00 92.56 78 LEU A O 1
ATOM 646 N N . ASP A 1 79 ? -15.745 -7.270 -2.161 1.00 88.56 79 ASP A N 1
ATOM 647 C CA . ASP A 1 79 ? -16.873 -6.349 -2.228 1.00 88.56 79 ASP A CA 1
ATOM 648 C C . ASP A 1 79 ? -16.672 -5.287 -1.143 1.00 88.56 79 ASP A C 1
ATOM 650 O O . ASP A 1 79 ? -17.139 -5.432 -0.011 1.00 88.56 79 ASP A O 1
ATOM 654 N N . TYR A 1 80 ? -15.847 -4.285 -1.456 1.00 84.50 80 TYR A N 1
ATOM 655 C CA . TYR A 1 80 ? -15.614 -3.133 -0.590 1.00 84.50 80 TYR A CA 1
ATOM 656 C C . TYR A 1 80 ? -16.387 -1.934 -1.148 1.00 84.50 80 TYR A C 1
ATOM 658 O O . TYR A 1 80 ? -16.116 -1.517 -2.277 1.00 84.50 80 TYR A O 1
ATOM 666 N N . PRO A 1 81 ? -17.326 -1.349 -0.385 1.00 73.88 81 PRO A N 1
ATOM 667 C CA . PRO A 1 81 ? -18.087 -0.184 -0.813 1.00 73.88 81 PRO A CA 1
ATOM 668 C C . PRO A 1 81 ? -17.219 1.079 -0.700 1.00 73.88 81 PRO A C 1
ATOM 670 O O . PRO A 1 81 ? -17.402 1.906 0.189 1.00 73.88 81 PRO A O 1
ATOM 673 N N . GLY A 1 82 ? -16.249 1.221 -1.599 1.00 74.81 82 GLY A N 1
ATOM 674 C CA . GLY A 1 82 ? -15.358 2.373 -1.689 1.00 74.81 82 GLY A CA 1
ATOM 675 C C . GLY A 1 82 ? -15.144 2.787 -3.145 1.00 74.81 82 GLY A C 1
ATOM 676 O O . GLY A 1 82 ? -15.205 1.941 -4.034 1.00 74.81 82 GLY A O 1
ATOM 677 N N . PRO A 1 83 ? -14.896 4.076 -3.423 1.00 77.75 83 PRO A N 1
ATOM 678 C CA . PRO A 1 83 ? -14.777 4.564 -4.798 1.00 77.75 83 PRO A CA 1
ATOM 679 C C . PRO A 1 83 ? -13.445 4.203 -5.479 1.00 77.75 83 PRO A C 1
ATOM 681 O O . PRO A 1 83 ? -13.319 4.427 -6.675 1.00 77.75 83 PRO A O 1
ATOM 684 N N . TYR A 1 84 ? -12.467 3.664 -4.741 1.00 84.75 84 TYR A N 1
ATOM 685 C CA . TYR A 1 84 ? -11.076 3.512 -5.197 1.00 84.75 84 TYR A CA 1
ATOM 686 C C . TYR A 1 84 ? -10.586 2.053 -5.199 1.00 84.75 84 TYR A C 1
ATOM 688 O O . TYR A 1 84 ? -9.420 1.791 -4.910 1.00 84.75 84 TYR A O 1
ATOM 696 N N . GLY A 1 85 ? -11.473 1.088 -5.456 1.00 89.44 85 GLY A N 1
ATOM 697 C CA . GLY A 1 85 ? -11.126 -0.334 -5.515 1.00 89.44 85 GLY A CA 1
ATOM 698 C C . GLY A 1 85 ? -11.636 -0.998 -6.787 1.00 89.44 85 GLY A C 1
ATOM 699 O O . GLY A 1 85 ? -12.827 -1.279 -6.888 1.00 89.44 85 GLY A O 1
ATOM 700 N N . ASP A 1 86 ? -10.729 -1.307 -7.712 1.00 92.62 86 ASP A N 1
ATOM 701 C CA . ASP A 1 86 ? -11.025 -2.086 -8.916 1.00 92.62 86 ASP A CA 1
ATOM 702 C C . ASP A 1 86 ? -10.649 -3.555 -8.713 1.00 92.62 86 ASP A C 1
ATOM 704 O O . ASP A 1 86 ? -9.607 -3.870 -8.139 1.00 92.62 86 ASP A O 1
ATOM 708 N N . LEU A 1 87 ? -11.487 -4.482 -9.179 1.00 94.75 87 LEU A N 1
ATOM 709 C CA . LEU A 1 87 ? -11.189 -5.909 -9.079 1.00 94.75 87 LEU A CA 1
ATOM 710 C C . LEU A 1 87 ? -10.104 -6.303 -10.087 1.00 94.75 87 LEU A C 1
ATOM 712 O O . LEU A 1 87 ? -10.340 -6.262 -11.291 1.00 94.75 87 LEU A O 1
ATOM 716 N N . GLU A 1 88 ? -8.966 -6.780 -9.587 1.00 95.12 88 GLU A N 1
ATOM 717 C CA . GLU A 1 88 ? -7.814 -7.177 -10.400 1.00 95.12 88 GLU A CA 1
ATOM 718 C C . GLU A 1 88 ? -7.150 -8.461 -9.887 1.00 95.12 88 GLU A C 1
ATOM 720 O O . GLU A 1 88 ? -7.342 -8.891 -8.744 1.00 95.12 88 GLU A O 1
ATOM 725 N N . ILE A 1 89 ? -6.338 -9.092 -10.739 1.00 95.00 89 ILE A N 1
ATOM 726 C CA . ILE A 1 89 ? -5.506 -10.236 -10.343 1.00 95.00 89 ILE A CA 1
ATOM 727 C C . ILE A 1 89 ? -4.162 -9.731 -9.825 1.00 95.00 89 ILE A C 1
ATOM 729 O O . ILE A 1 89 ? -3.414 -9.066 -10.537 1.00 95.00 89 ILE A O 1
ATOM 733 N N . HIS A 1 90 ? -3.822 -10.087 -8.584 1.00 94.50 90 HIS A N 1
ATOM 734 C CA . HIS A 1 90 ? -2.559 -9.680 -7.981 1.00 94.50 90 HIS A CA 1
ATOM 735 C C . HIS A 1 90 ? -1.365 -10.279 -8.754 1.00 94.50 90 HIS A C 1
ATOM 737 O O . HIS A 1 90 ? -1.221 -11.507 -8.788 1.00 94.50 90 HIS A O 1
ATOM 743 N N . PRO A 1 91 ? -0.428 -9.460 -9.270 1.00 92.25 91 PRO A N 1
ATOM 744 C CA . PRO A 1 91 ? 0.551 -9.890 -10.275 1.00 92.25 91 PRO A CA 1
ATOM 745 C C . PRO A 1 91 ? 1.553 -10.939 -9.776 1.00 92.25 91 PRO A C 1
ATOM 747 O O . PRO A 1 91 ? 2.096 -11.703 -10.567 1.00 92.25 91 PRO A O 1
ATOM 750 N N . LEU A 1 92 ? 1.805 -10.993 -8.463 1.00 93.19 92 LEU A N 1
ATOM 751 C CA . LEU A 1 92 ? 2.747 -11.948 -7.855 1.00 93.19 92 LEU A CA 1
ATOM 752 C C . LEU A 1 92 ? 2.090 -13.087 -7.067 1.00 93.19 92 LEU A C 1
ATOM 754 O O . LEU A 1 92 ? 2.783 -14.015 -6.661 1.00 93.19 92 LEU A O 1
ATOM 758 N N . LEU A 1 93 ? 0.785 -13.001 -6.801 1.00 92.19 93 LEU A N 1
ATOM 759 C CA . LEU A 1 93 ? 0.074 -13.984 -5.971 1.00 92.19 93 LEU A CA 1
ATOM 760 C C . LEU A 1 93 ? -0.946 -14.789 -6.780 1.00 92.19 93 LEU A C 1
ATOM 762 O O . LEU A 1 93 ? -1.422 -15.801 -6.277 1.00 92.19 93 LEU A O 1
ATOM 766 N N . ASP A 1 94 ? -1.265 -14.343 -8.001 1.00 91.50 94 ASP A N 1
ATOM 767 C CA . ASP A 1 94 ? -2.199 -14.989 -8.930 1.00 91.50 94 ASP A CA 1
ATOM 768 C C . ASP A 1 94 ? -3.577 -15.268 -8.303 1.00 91.50 94 ASP A C 1
ATOM 770 O O . ASP A 1 94 ? -4.215 -16.298 -8.511 1.00 91.50 94 ASP A O 1
ATOM 774 N N . VAL A 1 95 ? -4.028 -14.332 -7.464 1.00 94.38 95 VAL A N 1
ATOM 775 C CA . VAL A 1 95 ? -5.332 -14.369 -6.798 1.00 94.38 95 VAL A CA 1
ATOM 776 C C . VAL A 1 95 ? -6.006 -13.000 -6.885 1.00 94.38 95 VAL A C 1
ATOM 778 O O . VAL A 1 95 ? -5.306 -11.983 -6.923 1.00 94.38 95 VAL A O 1
ATOM 781 N N . PRO A 1 96 ? -7.349 -12.938 -6.874 1.00 96.25 96 PRO A N 1
ATOM 782 C CA . PRO A 1 96 ? -8.053 -11.668 -6.969 1.00 96.25 96 PRO A CA 1
ATOM 783 C C . PRO A 1 96 ? -7.838 -10.800 -5.728 1.00 96.25 96 PRO A C 1
ATOM 785 O O . PRO A 1 96 ? -7.841 -11.315 -4.603 1.00 96.25 96 PRO A O 1
ATOM 788 N N . TYR A 1 97 ? -7.698 -9.497 -5.945 1.00 97.19 97 TYR A N 1
ATOM 789 C CA . TYR A 1 97 ? -7.619 -8.429 -4.950 1.00 97.19 97 TYR A CA 1
ATOM 790 C C . TYR A 1 97 ? -8.365 -7.197 -5.473 1.00 97.19 97 TYR A C 1
ATOM 792 O O . TYR A 1 97 ? -8.621 -7.085 -6.670 1.00 97.19 97 TYR A O 1
ATOM 800 N N . LEU A 1 98 ? -8.684 -6.262 -4.581 1.00 97.00 98 LEU A N 1
ATOM 801 C CA . LEU A 1 98 ? -9.005 -4.905 -5.006 1.00 97.00 98 LEU A CA 1
ATOM 802 C C . LEU A 1 98 ? -7.703 -4.145 -5.229 1.00 97.00 98 LEU A C 1
ATOM 804 O O . LEU A 1 98 ? -6.788 -4.245 -4.419 1.00 97.00 98 LEU A O 1
ATOM 808 N N . MET A 1 99 ? -7.606 -3.403 -6.318 1.00 95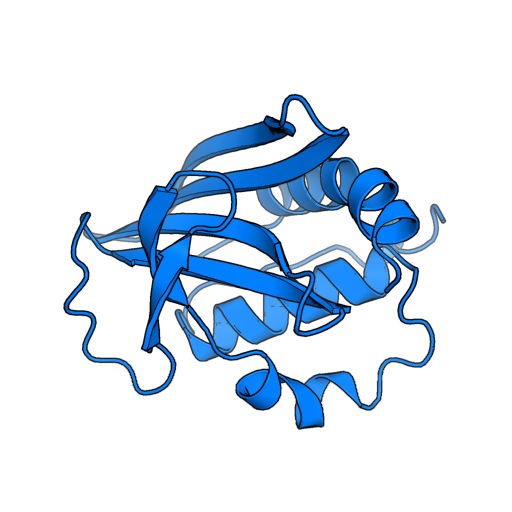.94 99 MET A N 1
ATOM 809 C CA . MET A 1 99 ? -6.484 -2.542 -6.651 1.00 95.94 99 MET A CA 1
ATOM 810 C C . MET A 1 99 ? -6.925 -1.091 -6.497 1.00 95.94 99 MET A C 1
ATOM 812 O O . MET A 1 99 ? -7.944 -0.688 -7.053 1.00 95.94 99 MET A O 1
ATOM 816 N N . CYS A 1 100 ? -6.138 -0.293 -5.780 1.00 94.50 100 CYS A N 1
ATOM 817 C CA . CYS A 1 100 ? -6.277 1.155 -5.848 1.00 94.50 100 CYS A CA 1
ATOM 818 C C . CYS A 1 100 ? -5.538 1.654 -7.088 1.00 94.50 100 CYS A C 1
ATOM 820 O O . CYS A 1 100 ? -4.312 1.518 -7.181 1.00 94.50 100 CYS A O 1
ATOM 822 N N . HIS A 1 101 ? -6.291 2.159 -8.067 1.00 90.25 101 HIS A N 1
ATOM 823 C CA . HIS A 1 101 ? -5.723 2.561 -9.345 1.00 90.25 101 HIS A CA 1
ATOM 824 C C . HIS A 1 101 ? -4.712 3.707 -9.144 1.00 90.25 101 HIS A C 1
ATOM 826 O O . HIS A 1 101 ? -5.017 4.683 -8.455 1.00 90.25 101 HIS A O 1
ATOM 832 N N . PRO A 1 102 ? -3.512 3.665 -9.752 1.00 87.25 102 PRO A N 1
ATOM 833 C CA . PRO A 1 102 ? -2.476 4.647 -9.425 1.00 87.25 102 PRO A CA 1
ATOM 834 C C . PRO A 1 102 ? -2.844 6.103 -9.745 1.00 87.25 102 PRO A C 1
ATOM 836 O O . PRO A 1 102 ? -2.369 7.021 -9.069 1.00 87.25 102 PRO A O 1
ATOM 839 N N . CYS A 1 103 ? -3.721 6.319 -10.734 1.00 87.88 103 CYS A N 1
ATOM 840 C CA . CYS A 1 103 ? -4.239 7.646 -11.092 1.00 87.88 103 CYS A CA 1
ATOM 841 C C . CYS A 1 103 ? -4.946 8.362 -9.933 1.00 87.88 103 CYS A C 1
ATOM 843 O O . CYS A 1 103 ? -4.899 9.590 -9.884 1.00 87.88 103 CYS A O 1
ATOM 845 N N . GLU A 1 104 ? -5.521 7.633 -8.970 1.00 88.81 104 GLU A N 1
ATOM 846 C CA . GLU A 1 104 ? -6.209 8.235 -7.817 1.00 88.81 104 GLU A CA 1
ATOM 847 C C . GLU A 1 104 ? -5.258 9.070 -6.944 1.00 88.81 104 GLU A C 1
ATOM 849 O O . GLU A 1 104 ? -5.653 10.040 -6.298 1.00 88.81 104 GLU A O 1
ATOM 854 N N . SER A 1 105 ? -3.966 8.735 -6.969 1.00 84.81 105 SER A N 1
ATOM 855 C CA . SER A 1 105 ? -2.928 9.402 -6.179 1.00 84.81 105 SER A CA 1
ATOM 856 C C . SER A 1 105 ? -2.073 10.397 -6.974 1.00 84.81 105 SER A C 1
ATOM 858 O O . SER A 1 105 ? -1.259 11.116 -6.389 1.00 84.81 105 SER A O 1
ATOM 860 N N . GLU A 1 106 ? -2.236 10.469 -8.301 1.00 85.19 106 GLU A N 1
ATOM 861 C CA . GLU A 1 106 ? -1.296 11.161 -9.194 1.00 85.19 106 GLU A CA 1
ATOM 862 C C . GLU A 1 106 ? -1.185 12.657 -8.876 1.00 85.19 106 GLU A C 1
ATOM 864 O O . GLU A 1 106 ? -0.081 13.193 -8.744 1.00 85.19 106 GLU A O 1
ATOM 869 N N . SER A 1 107 ? -2.327 13.321 -8.686 1.00 84.62 107 SER A N 1
ATOM 870 C CA . SER A 1 107 ? -2.375 14.756 -8.379 1.00 84.62 107 SER A CA 1
ATOM 871 C C . SER A 1 107 ? -1.736 15.102 -7.028 1.00 84.62 107 SER A C 1
ATOM 873 O O . SER A 1 107 ? -1.089 16.142 -6.900 1.00 84.62 107 SER A O 1
ATOM 875 N N . PHE A 1 108 ? -1.850 14.212 -6.039 1.00 84.19 108 PHE A N 1
ATOM 876 C CA . PHE A 1 108 ? -1.262 14.388 -4.710 1.00 84.19 108 PHE A CA 1
ATOM 877 C C . PHE A 1 108 ? 0.255 14.175 -4.729 1.00 84.19 108 PHE A C 1
ATOM 879 O O . PHE A 1 108 ? 1.001 14.874 -4.042 1.00 84.19 108 PHE A O 1
ATOM 886 N N . LEU A 1 109 ? 0.724 13.245 -5.563 1.00 84.12 109 LEU A N 1
ATOM 887 C CA . LEU A 1 109 ? 2.137 12.898 -5.703 1.00 84.12 109 LEU A CA 1
ATOM 888 C C . LEU A 1 109 ? 2.911 13.804 -6.660 1.00 84.12 109 LEU A C 1
ATOM 890 O O . LEU A 1 109 ? 4.144 13.772 -6.656 1.00 84.12 109 LEU A O 1
ATOM 894 N N . ALA A 1 110 ? 2.224 14.619 -7.463 1.00 82.00 110 ALA A N 1
ATOM 895 C CA . ALA A 1 110 ? 2.841 15.513 -8.442 1.00 82.00 110 ALA A CA 1
ATOM 896 C C . ALA A 1 110 ? 3.869 16.479 -7.823 1.00 82.00 110 ALA A C 1
ATOM 898 O O . ALA A 1 110 ? 4.825 16.868 -8.492 1.00 82.00 110 ALA A O 1
ATOM 899 N N . ASN A 1 111 ? 3.701 16.828 -6.543 1.00 77.31 111 ASN A N 1
ATOM 900 C CA . ASN A 1 111 ? 4.564 17.773 -5.834 1.00 77.31 111 ASN A CA 1
ATOM 901 C C . ASN A 1 111 ? 5.800 17.130 -5.182 1.00 77.31 111 ASN A C 1
ATOM 903 O O . ASN A 1 111 ? 6.664 17.857 -4.691 1.00 77.31 111 ASN A O 1
ATOM 907 N N . ILE A 1 112 ? 5.913 15.796 -5.165 1.00 78.75 112 ILE A N 1
ATOM 908 C CA . ILE A 1 112 ? 7.088 15.115 -4.608 1.00 78.75 112 ILE A CA 1
ATOM 909 C C . ILE A 1 112 ? 8.166 15.042 -5.694 1.00 78.75 112 ILE A C 1
ATOM 911 O O . ILE A 1 112 ? 8.044 14.300 -6.672 1.00 78.75 112 ILE A O 1
ATOM 915 N N . SER A 1 113 ? 9.213 15.851 -5.527 1.00 69.06 113 SER A N 1
ATOM 916 C CA . SER A 1 113 ? 10.268 16.066 -6.522 1.00 69.06 113 SER A CA 1
ATOM 917 C C . SER A 1 113 ? 11.162 14.844 -6.735 1.00 69.06 113 SER A C 1
ATOM 919 O O . SER A 1 113 ? 11.488 14.526 -7.880 1.00 69.06 113 SER A O 1
ATOM 921 N N . ASP A 1 114 ? 11.536 14.139 -5.665 1.00 78.31 114 ASP A N 1
ATOM 922 C CA . ASP A 1 114 ? 12.354 12.932 -5.758 1.00 78.31 114 ASP A CA 1
ATOM 923 C C . ASP A 1 114 ? 11.503 11.674 -5.613 1.00 78.31 114 ASP A C 1
ATOM 925 O O . ASP A 1 114 ? 11.077 11.324 -4.521 1.00 78.31 114 ASP A O 1
ATOM 929 N N . LYS A 1 115 ? 11.276 10.975 -6.730 1.00 75.25 115 LYS A N 1
ATOM 930 C CA . LYS A 1 115 ? 10.486 9.736 -6.787 1.00 75.25 115 LYS A CA 1
ATOM 931 C C . LYS A 1 115 ? 11.308 8.463 -6.537 1.00 75.25 115 LYS A C 1
ATOM 933 O O . LYS A 1 115 ? 10.843 7.385 -6.919 1.00 75.25 115 LYS A O 1
ATOM 938 N N . LYS A 1 116 ? 12.536 8.565 -6.021 1.00 72.56 116 LYS A N 1
ATOM 939 C CA . LYS A 1 116 ? 13.434 7.420 -5.758 1.00 72.56 116 LYS A CA 1
ATOM 940 C C . LYS A 1 116 ? 13.656 7.140 -4.276 1.00 72.56 116 LYS A C 1
ATOM 942 O O . 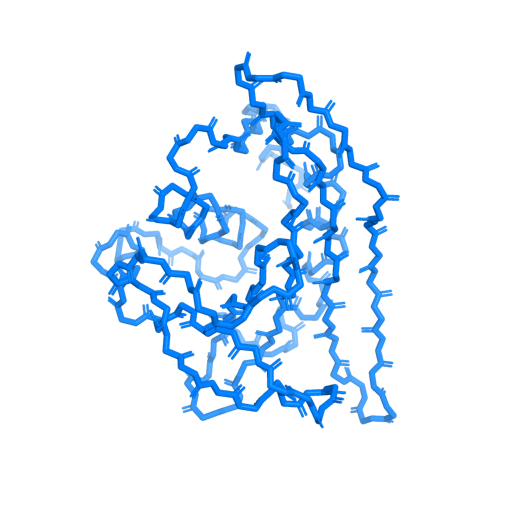LYS A 1 116 ? 14.207 6.101 -3.939 1.00 72.56 116 LYS A O 1
ATOM 947 N N . THR A 1 117 ? 13.244 8.051 -3.410 1.00 83.94 117 THR A N 1
ATOM 948 C CA . THR A 1 117 ? 13.552 8.004 -1.982 1.00 83.94 117 THR A CA 1
ATOM 949 C C . THR A 1 117 ? 12.536 7.182 -1.201 1.00 83.94 117 THR A C 1
ATOM 951 O O . THR A 1 117 ? 11.388 6.979 -1.622 1.00 83.94 117 THR A O 1
ATOM 954 N N . LEU A 1 118 ? 12.941 6.767 -0.001 1.00 90.38 118 LEU A N 1
ATOM 955 C CA . LEU A 1 118 ? 12.015 6.255 1.003 1.00 90.38 118 LEU A CA 1
ATOM 956 C C . LEU A 1 118 ? 10.933 7.283 1.335 1.00 90.38 118 LEU A C 1
ATOM 958 O O . LEU A 1 118 ? 9.778 6.905 1.545 1.00 90.38 118 LEU A O 1
ATOM 962 N N . TYR A 1 119 ? 11.282 8.569 1.311 1.00 87.88 119 TYR A N 1
ATOM 963 C CA . TYR A 1 119 ? 10.340 9.669 1.464 1.00 87.88 119 TYR A CA 1
ATOM 964 C C . TYR A 1 119 ? 9.184 9.589 0.453 1.00 87.88 119 TYR A C 1
ATOM 966 O O . TYR A 1 119 ? 8.019 9.612 0.854 1.00 87.88 119 TYR A O 1
ATOM 974 N N . TYR A 1 120 ? 9.476 9.390 -0.840 1.00 89.94 120 TYR A N 1
ATOM 975 C CA . TYR A 1 120 ? 8.428 9.216 -1.850 1.00 89.94 120 TYR A CA 1
ATOM 976 C C . TYR A 1 120 ? 7.546 8.006 -1.576 1.00 89.94 120 TYR A C 1
ATOM 978 O O . TYR A 1 120 ? 6.326 8.131 -1.607 1.00 89.94 120 TYR A O 1
ATOM 986 N N . LEU A 1 121 ? 8.139 6.841 -1.298 1.00 92.56 121 LEU A N 1
ATOM 987 C CA . LEU A 1 121 ? 7.363 5.616 -1.109 1.00 92.56 121 LEU A CA 1
ATOM 988 C C . LEU A 1 121 ? 6.509 5.667 0.171 1.00 92.56 121 LEU A C 1
ATOM 990 O O . LEU A 1 121 ? 5.380 5.181 0.185 1.00 92.56 121 LEU A O 1
ATOM 994 N N . THR A 1 122 ? 7.018 6.320 1.217 1.00 92.75 122 THR A N 1
ATOM 995 C CA . THR A 1 122 ? 6.285 6.601 2.461 1.00 92.75 122 THR A CA 1
ATOM 996 C C . THR A 1 122 ? 5.097 7.524 2.195 1.00 92.75 122 THR A C 1
ATOM 998 O O . THR A 1 122 ? 3.979 7.213 2.604 1.00 92.75 122 THR A O 1
ATOM 1001 N N . GLY A 1 123 ? 5.316 8.634 1.482 1.00 90.69 123 GLY A N 1
ATOM 1002 C CA . GLY A 1 123 ? 4.255 9.573 1.111 1.00 90.69 123 GLY A CA 1
ATOM 1003 C C . GLY A 1 123 ? 3.205 8.935 0.199 1.00 90.69 123 GLY A C 1
ATOM 1004 O O . GLY A 1 123 ? 2.010 9.077 0.446 1.00 90.69 123 GLY A O 1
ATOM 1005 N N . TRP A 1 124 ? 3.645 8.164 -0.801 1.00 93.62 124 TRP A N 1
ATOM 1006 C CA . TRP A 1 124 ? 2.788 7.354 -1.672 1.00 93.62 124 TRP A CA 1
ATOM 1007 C C . TRP A 1 124 ? 1.884 6.429 -0.866 1.00 93.62 124 TRP A C 1
ATOM 1009 O O . TRP A 1 124 ? 0.668 6.458 -1.055 1.00 93.62 124 TRP A O 1
ATOM 1019 N N . PHE A 1 125 ? 2.446 5.668 0.071 1.00 94.94 125 PHE A N 1
ATOM 1020 C CA . PHE A 1 125 ? 1.663 4.744 0.881 1.00 94.94 125 PHE A CA 1
ATOM 1021 C C . PHE A 1 125 ? 0.688 5.484 1.804 1.00 94.94 125 PHE A C 1
ATOM 1023 O O . PHE A 1 125 ? -0.478 5.112 1.882 1.00 94.94 125 PHE A O 1
ATOM 1030 N N . GLY A 1 126 ? 1.132 6.573 2.442 1.00 93.75 126 GLY A N 1
ATOM 1031 C CA . GLY A 1 126 ? 0.280 7.409 3.289 1.00 93.75 126 GLY A CA 1
ATOM 1032 C C . GLY A 1 126 ? -0.921 8.003 2.543 1.00 93.75 126 GLY A C 1
ATOM 1033 O O . GLY A 1 126 ? -2.030 7.982 3.069 1.00 93.75 126 GLY A O 1
ATOM 1034 N N . ILE A 1 127 ? -0.729 8.470 1.305 1.00 92.25 127 ILE A N 1
ATOM 1035 C CA . ILE A 1 127 ? -1.818 8.981 0.457 1.00 92.25 127 ILE A CA 1
ATOM 1036 C C . ILE A 1 127 ? -2.819 7.870 0.124 1.00 92.25 127 ILE A C 1
ATOM 1038 O O . ILE A 1 127 ? -4.021 8.071 0.279 1.00 92.25 127 ILE A O 1
ATOM 1042 N N . HIS A 1 128 ? -2.349 6.689 -0.288 1.00 93.62 128 HIS A N 1
ATOM 1043 C CA . HIS A 1 128 ? -3.256 5.581 -0.609 1.00 93.62 128 HIS A CA 1
ATOM 1044 C C . HIS A 1 128 ? -4.008 5.080 0.624 1.00 93.62 128 HIS A C 1
ATOM 1046 O O . HIS A 1 128 ? -5.196 4.782 0.528 1.00 93.62 128 HIS A O 1
ATOM 1052 N N . LEU A 1 129 ? -3.351 5.037 1.788 1.00 93.06 129 LEU A N 1
ATOM 1053 C CA . LEU A 1 129 ? -4.025 4.744 3.048 1.00 93.06 129 LEU A CA 1
ATOM 1054 C C . LEU A 1 129 ? -5.149 5.740 3.320 1.00 93.06 129 LEU A C 1
ATOM 1056 O O . LEU A 1 129 ? -6.252 5.307 3.606 1.00 93.06 129 LEU A O 1
ATOM 1060 N N . GLN A 1 130 ? -4.913 7.045 3.173 1.00 90.75 130 GLN A N 1
ATOM 1061 C CA . GLN A 1 130 ? -5.952 8.053 3.410 1.00 90.75 130 GLN A CA 1
ATOM 1062 C C . GLN A 1 130 ? -7.118 7.964 2.417 1.00 90.75 130 GLN A C 1
ATOM 1064 O O . GLN A 1 130 ? -8.256 8.225 2.800 1.00 90.75 130 GLN A O 1
ATOM 1069 N N . LEU A 1 131 ? -6.853 7.598 1.158 1.00 91.19 131 LEU A N 1
ATOM 1070 C CA . LEU A 1 131 ? -7.899 7.406 0.148 1.00 91.19 131 LEU A CA 1
ATOM 1071 C C . LEU A 1 131 ? -8.793 6.201 0.467 1.00 91.19 131 LEU A C 1
ATOM 1073 O O . LEU A 1 131 ? -10.006 6.271 0.281 1.00 91.19 131 LEU A O 1
ATOM 1077 N N . LEU A 1 132 ? -8.198 5.100 0.931 1.00 92.56 132 LEU A N 1
ATOM 1078 C CA . LEU A 1 132 ? -8.899 3.832 1.150 1.00 92.56 132 LEU A CA 1
ATOM 1079 C C . LEU A 1 132 ? -9.482 3.703 2.561 1.00 92.56 132 LEU A C 1
ATOM 1081 O O . LEU A 1 132 ? -10.585 3.185 2.726 1.00 92.56 132 LEU A O 1
ATOM 1085 N N . PHE A 1 133 ? -8.736 4.180 3.556 1.00 92.62 133 PHE A N 1
ATOM 1086 C CA . PHE A 1 133 ? -8.950 3.991 4.989 1.00 92.62 133 PHE A CA 1
ATOM 1087 C C . PHE A 1 133 ? -8.615 5.293 5.750 1.00 92.62 133 PHE A C 1
ATOM 1089 O O . PHE A 1 133 ? -7.556 5.392 6.375 1.00 92.62 133 PHE A O 1
ATOM 1096 N N . PRO A 1 134 ? -9.494 6.313 5.712 1.00 90.62 134 PRO A N 1
ATOM 1097 C CA . PRO A 1 134 ? -9.195 7.664 6.207 1.00 90.62 134 PRO A CA 1
ATOM 1098 C C . PRO A 1 134 ? -8.757 7.761 7.677 1.00 90.62 134 PRO A C 1
ATOM 1100 O O . PRO A 1 134 ? -8.078 8.717 8.057 1.00 90.62 134 PRO A O 1
ATOM 1103 N N . ASP A 1 135 ? -9.126 6.781 8.502 1.00 91.19 135 ASP A N 1
ATOM 1104 C CA . ASP A 1 135 ? -8.760 6.734 9.920 1.00 91.19 135 ASP A CA 1
ATOM 1105 C C . ASP A 1 135 ? -7.315 6.265 10.148 1.00 91.19 135 ASP A C 1
ATOM 1107 O O . ASP A 1 135 ? -6.720 6.551 11.190 1.00 91.19 135 ASP A O 1
ATOM 1111 N N . LEU A 1 136 ? -6.710 5.594 9.164 1.00 92.94 136 LEU A N 1
ATOM 1112 C CA . LEU A 1 136 ? -5.339 5.108 9.249 1.00 92.94 136 LEU A CA 1
ATOM 1113 C C . LEU A 1 136 ? -4.337 6.202 8.910 1.00 92.94 136 LEU A C 1
ATOM 1115 O O . LEU A 1 136 ? -4.475 6.948 7.939 1.00 92.94 136 LEU A O 1
ATOM 1119 N N . GLN A 1 137 ? -3.269 6.268 9.701 1.00 93.12 137 GLN A N 1
ATOM 1120 C CA . GLN A 1 137 ? -2.242 7.288 9.542 1.00 93.12 137 GLN A CA 1
ATOM 1121 C C . GLN A 1 137 ? -0.851 6.692 9.701 1.00 93.12 137 GLN A C 1
ATOM 1123 O O . GLN A 1 137 ? -0.534 6.094 10.729 1.00 93.12 137 GLN A O 1
ATOM 1128 N N . LEU A 1 138 ? 0.001 6.923 8.701 1.00 93.00 138 LEU A N 1
ATOM 1129 C CA . LEU A 1 138 ? 1.433 6.670 8.791 1.00 93.00 138 LEU A CA 1
ATOM 1130 C C . LEU A 1 138 ? 2.141 7.969 9.204 1.00 93.00 138 LEU A C 1
ATOM 1132 O O . LEU A 1 138 ? 2.311 8.871 8.384 1.00 93.00 138 LEU A O 1
ATOM 1136 N N . ARG A 1 139 ? 2.525 8.085 10.481 1.00 86.62 139 ARG A N 1
ATOM 1137 C CA . ARG A 1 139 ? 3.136 9.304 11.044 1.00 86.62 139 ARG A CA 1
ATOM 1138 C C . ARG A 1 139 ? 4.625 9.103 11.308 1.00 86.62 139 ARG A C 1
ATOM 1140 O O . ARG A 1 139 ? 5.013 8.750 12.416 1.00 86.62 139 ARG A O 1
ATOM 1147 N N . VAL A 1 140 ? 5.455 9.342 10.299 1.00 84.00 140 VAL A N 1
ATOM 1148 C CA . VAL A 1 140 ? 6.914 9.224 10.440 1.00 84.00 140 VAL A CA 1
ATOM 1149 C C . VAL A 1 140 ? 7.485 10.486 11.108 1.00 84.00 140 VAL A C 1
ATOM 1151 O O . VAL A 1 140 ? 7.173 11.592 10.659 1.00 84.00 140 VAL A O 1
ATOM 1154 N N . PRO A 1 141 ? 8.286 10.368 12.185 1.00 79.00 141 PRO A N 1
ATOM 1155 C CA . PRO A 1 141 ? 8.964 11.507 12.796 1.00 79.00 141 PRO A CA 1
ATOM 1156 C C . PRO A 1 141 ? 9.954 12.154 11.824 1.00 79.00 141 PRO A C 1
ATOM 1158 O O . PRO A 1 141 ? 10.744 11.461 11.192 1.00 79.00 141 PRO A O 1
ATOM 1161 N N . SER A 1 142 ? 9.992 13.487 11.786 1.00 71.00 142 SER A N 1
ATOM 1162 C CA . SER A 1 142 ? 10.887 14.240 10.893 1.00 71.00 142 SER A CA 1
ATOM 1163 C C . SER A 1 142 ? 12.377 13.960 11.119 1.00 71.00 142 SER A C 1
ATOM 1165 O O . SER A 1 142 ? 13.179 14.189 10.228 1.00 71.00 142 SER A O 1
ATOM 1167 N N . SER A 1 143 ? 12.763 13.465 12.299 1.00 68.62 143 SER A N 1
ATOM 1168 C CA . SER A 1 143 ? 14.143 13.064 12.599 1.00 68.62 143 SER A CA 1
ATOM 1169 C C . SER A 1 143 ? 14.590 11.786 11.884 1.00 68.62 143 SER A C 1
ATOM 1171 O O . SER A 1 143 ? 15.775 11.487 11.895 1.00 68.62 143 SER A O 1
ATOM 1173 N N . GLU A 1 144 ? 13.660 11.005 11.325 1.00 67.31 144 GLU A N 1
ATOM 1174 C CA . GLU A 1 144 ? 13.946 9.765 10.583 1.00 67.31 144 GLU A CA 1
ATOM 1175 C C . GLU A 1 144 ? 13.939 9.971 9.057 1.00 67.31 144 GLU A C 1
ATOM 1177 O O . GLU A 1 144 ? 14.075 9.005 8.303 1.00 67.31 144 GLU A O 1
ATOM 1182 N N . ASP A 1 145 ? 13.744 11.209 8.596 1.00 58.94 145 ASP A N 1
ATOM 1183 C CA . ASP A 1 145 ? 13.820 11.584 7.179 1.00 58.94 145 ASP A CA 1
ATOM 1184 C C . ASP A 1 145 ? 15.230 12.057 6.764 1.00 58.94 145 ASP A C 1
ATOM 1186 O O . ASP A 1 145 ? 15.475 12.230 5.574 1.00 58.94 145 ASP A O 1
ATOM 1190 N N . ASP A 1 146 ? 16.160 12.213 7.718 1.00 48.62 146 ASP A N 1
ATOM 1191 C CA . ASP A 1 146 ? 17.537 12.696 7.493 1.00 48.62 146 ASP A CA 1
ATOM 1192 C C . ASP A 1 146 ? 18.586 11.567 7.325 1.00 48.62 146 ASP A C 1
ATOM 1194 O O . ASP A 1 146 ? 19.763 11.856 7.112 1.00 48.62 146 ASP A O 1
ATOM 1198 N N . ASP A 1 147 ? 18.187 10.292 7.425 1.00 45.00 147 ASP A N 1
ATOM 1199 C CA . ASP A 1 147 ? 19.091 9.124 7.365 1.00 45.00 147 ASP A CA 1
ATOM 1200 C C . ASP A 1 147 ? 19.256 8.522 5.940 1.00 45.00 147 ASP A C 1
ATOM 1202 O O . ASP A 1 147 ? 19.717 7.383 5.810 1.00 45.00 147 ASP A O 1
ATOM 1206 N N . ASP A 1 148 ? 18.892 9.263 4.882 1.00 45.00 148 ASP A N 1
ATOM 1207 C CA . ASP A 1 148 ? 19.100 8.883 3.463 1.00 45.00 148 ASP A CA 1
ATOM 1208 C C . ASP A 1 148 ? 20.537 9.184 2.964 1.00 45.00 148 ASP A C 1
ATOM 1210 O O . ASP A 1 148 ? 20.986 10.355 3.024 1.00 45.00 148 ASP A O 1
#